Protein AF-A0AAA9Z1J3-F1 (afdb_monomer)

Foldseek 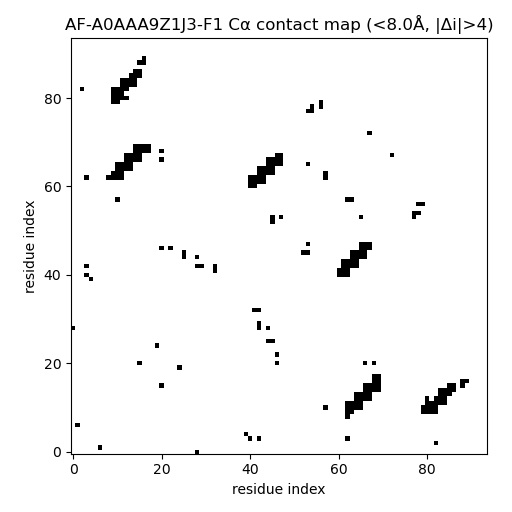3Di:
DCCQAPPDAFEEEEEDAPVPLDCVVVVVVVVVVVVVDDVGQAEAEDEPVVPPVQQDDDPPSHYYYYYDYPVCVPPDDRPRHPHYHDPPDDPDDD

Solvent-accessible surface area (backbone atoms only — not comparable to full-atom values): 5949 Å² total; per-residue (Å²): 106,68,63,76,78,74,47,76,94,53,21,33,38,37,49,38,54,75,91,60,72,59,66,63,66,49,51,55,51,50,58,56,48,67,75,64,49,87,92,50,66,49,76,47,71,40,57,65,82,59,70,67,65,72,63,52,78,62,58,89,70,41,36,34,36,38,43,38,36,75,84,47,71,84,77,64,88,55,75,64,59,72,42,79,46,71,85,74,77,70,86,76,85,127

pLDDT: mean 78.32, std 12.33, range [34.88, 90.56]

Structure (mmCIF, N/CA/C/O backbone):
data_AF-A0AAA9Z1J3-F1
#
_entry.id   AF-A0AAA9Z1J3-F1
#
loop_
_atom_site.group_PDB
_atom_site.id
_atom_site.type_symbol
_atom_site.label_atom_id
_atom_site.label_alt_id
_atom_site.label_comp_id
_atom_site.label_asym_id
_atom_site.label_entity_id
_atom_site.label_seq_id
_atom_site.pdbx_PDB_ins_code
_atom_site.Cartn_x
_atom_site.Cartn_y
_atom_site.Cartn_z
_atom_site.occupancy
_atom_site.B_iso_or_equiv
_atom_site.auth_seq_id
_atom_site.auth_comp_id
_atom_site.auth_asym_id
_atom_site.auth_atom_id
_atom_site.pdbx_PDB_model_num
ATOM 1 N N . MET A 1 1 ? 3.174 -7.725 -0.449 1.00 83.12 1 MET A N 1
ATOM 2 C CA . MET A 1 1 ? 3.802 -8.404 -1.606 1.00 83.12 1 MET A CA 1
ATOM 3 C C . MET A 1 1 ? 2.800 -9.134 -2.483 1.00 83.12 1 MET A C 1
ATOM 5 O O . MET A 1 1 ? 2.759 -8.814 -3.654 1.00 83.12 1 MET A O 1
ATOM 9 N N . GLN A 1 2 ? 1.957 -10.036 -1.965 1.00 86.25 2 GLN A N 1
ATOM 10 C CA . GLN A 1 2 ? 0.987 -10.761 -2.806 1.00 86.25 2 GLN A CA 1
ATOM 11 C C . GLN A 1 2 ? 0.099 -9.838 -3.658 1.00 86.25 2 GLN A C 1
ATOM 13 O O . GLN A 1 2 ? 0.029 -10.029 -4.866 1.00 86.25 2 GLN A O 1
ATOM 18 N N . ILE A 1 3 ? -0.482 -8.794 -3.050 1.00 88.38 3 ILE A N 1
ATOM 19 C CA . ILE A 1 3 ? -1.302 -7.800 -3.765 1.00 88.38 3 ILE A CA 1
ATOM 20 C C . ILE A 1 3 ? -0.507 -7.115 -4.886 1.00 88.38 3 ILE A C 1
ATOM 22 O O . ILE A 1 3 ? -1.007 -6.925 -5.984 1.00 88.38 3 ILE A O 1
ATOM 26 N N . HIS A 1 4 ? 0.760 -6.789 -4.628 1.00 88.38 4 HIS A N 1
ATOM 27 C CA . HIS A 1 4 ? 1.626 -6.144 -5.615 1.00 88.38 4 HIS A CA 1
ATOM 28 C C . HIS A 1 4 ? 1.900 -7.025 -6.838 1.00 88.38 4 HIS A C 1
ATOM 30 O O . HIS A 1 4 ? 1.923 -6.523 -7.954 1.00 88.38 4 HIS A O 1
ATOM 36 N N . LEU A 1 5 ? 2.077 -8.329 -6.613 1.00 87.06 5 LEU A N 1
ATOM 37 C CA . LEU A 1 5 ? 2.509 -9.290 -7.630 1.00 87.06 5 LEU A CA 1
ATOM 38 C C . LEU A 1 5 ? 1.366 -9.920 -8.430 1.00 87.06 5 LEU A C 1
ATOM 40 O O . LEU A 1 5 ? 1.598 -10.397 -9.535 1.00 87.06 5 LEU A O 1
ATOM 44 N N . ARG A 1 6 ? 0.166 -10.016 -7.850 1.00 86.88 6 ARG A N 1
ATOM 45 C CA . ARG A 1 6 ? -0.933 -10.816 -8.418 1.00 86.88 6 ARG A CA 1
ATOM 46 C C . ARG A 1 6 ? -2.181 -10.022 -8.745 1.00 86.88 6 ARG A C 1
ATOM 48 O O . ARG A 1 6 ? -2.943 -10.447 -9.605 1.00 86.88 6 ARG A O 1
ATOM 55 N N . GLU A 1 7 ? -2.404 -8.914 -8.053 1.00 89.81 7 GLU A N 1
ATOM 56 C CA . GLU A 1 7 ? -3.652 -8.175 -8.187 1.00 89.81 7 GLU A CA 1
ATOM 57 C C . GLU A 1 7 ? -3.519 -7.067 -9.238 1.00 89.81 7 GLU A C 1
ATOM 59 O O . GLU A 1 7 ? -2.422 -6.530 -9.426 1.00 89.81 7 GLU A O 1
ATOM 64 N N . PRO A 1 8 ? -4.619 -6.657 -9.889 1.00 86.19 8 PRO A N 1
ATOM 65 C CA . PRO A 1 8 ? -4.635 -5.529 -10.816 1.00 86.19 8 PRO A CA 1
ATOM 66 C C . PRO A 1 8 ? -4.101 -4.220 -10.216 1.00 86.19 8 PRO A C 1
ATOM 6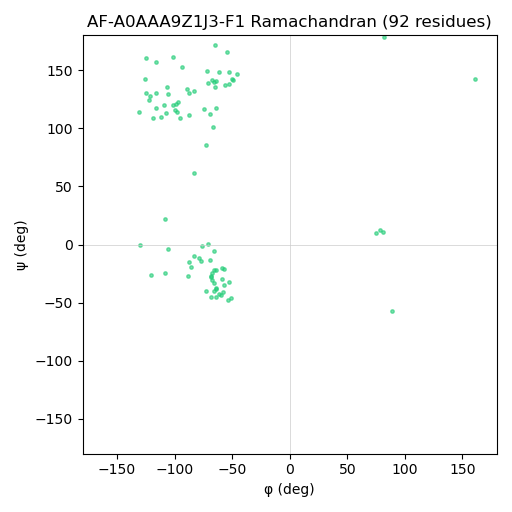8 O O . PRO A 1 8 ? -3.981 -4.063 -8.993 1.00 86.19 8 PRO A O 1
ATOM 71 N N . SER A 1 9 ? -3.815 -3.254 -11.092 1.00 86.00 9 SER A N 1
ATOM 72 C CA . SER A 1 9 ? -3.345 -1.918 -10.718 1.00 86.00 9 SER A CA 1
ATOM 73 C C . SER A 1 9 ? -4.261 -1.254 -9.692 1.00 86.00 9 SER A C 1
ATOM 75 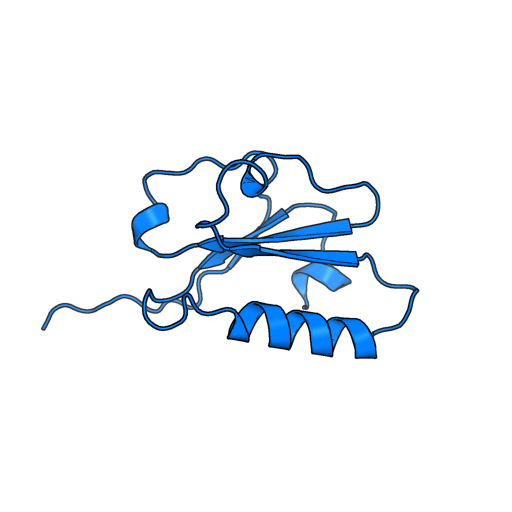O O . SER A 1 9 ? -5.482 -1.294 -9.813 1.00 86.00 9 SER A O 1
ATOM 77 N N . GLY A 1 10 ? -3.659 -0.602 -8.706 1.00 87.31 10 GLY A N 1
ATOM 78 C CA . GLY A 1 10 ? -4.384 0.119 -7.673 1.00 87.31 10 GLY A CA 1
ATOM 79 C C . GLY A 1 10 ? -3.502 0.354 -6.458 1.00 87.31 10 GLY A C 1
ATOM 80 O O . GLY A 1 10 ? -2.684 -0.501 -6.095 1.00 87.31 10 GLY A O 1
ATOM 81 N N . SER A 1 11 ? -3.651 1.524 -5.839 1.00 88.81 11 SER A N 1
ATOM 82 C CA . SER A 1 11 ? -2.851 1.884 -4.671 1.00 88.81 11 SER A CA 1
ATOM 83 C C . SER A 1 11 ? -3.291 1.075 -3.453 1.00 88.81 11 SER A C 1
ATOM 85 O O . SER A 1 11 ? -4.460 0.694 -3.320 1.00 88.81 11 SER A O 1
ATOM 87 N N . ILE A 1 12 ? -2.336 0.812 -2.566 1.00 89.81 12 ILE A N 1
ATOM 88 C CA . ILE A 1 12 ? -2.544 0.057 -1.333 1.00 89.81 12 ILE A CA 1
ATOM 89 C C . ILE A 1 12 ? -2.528 1.030 -0.159 1.00 89.81 12 ILE A C 1
ATOM 91 O O . ILE A 1 12 ? -1.583 1.800 -0.006 1.00 89.81 12 ILE A O 1
ATOM 95 N N . LEU A 1 13 ? -3.536 0.953 0.700 1.00 88.25 13 LEU A N 1
ATOM 96 C CA . LEU A 1 13 ? -3.538 1.578 2.015 1.00 88.25 13 LEU A CA 1
ATOM 97 C C . LEU A 1 13 ? -3.192 0.516 3.057 1.00 88.25 13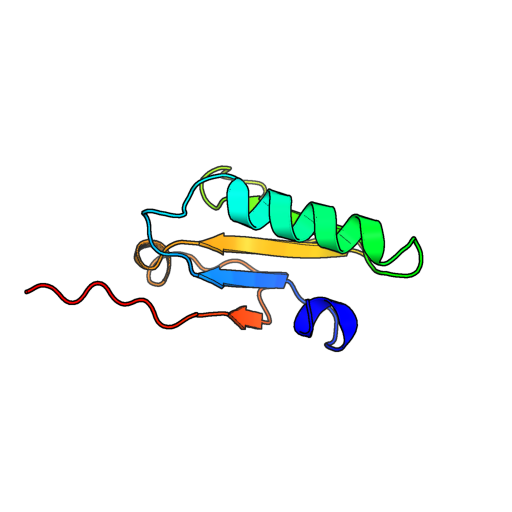 LEU A C 1
ATOM 99 O O . LEU A 1 13 ? -3.934 -0.448 3.233 1.00 88.25 13 LEU A O 1
ATOM 103 N N . PHE A 1 14 ? -2.058 0.670 3.730 1.00 88.06 14 PHE A N 1
ATOM 104 C CA . PHE A 1 14 ? -1.592 -0.267 4.744 1.00 88.06 14 PHE A CA 1
ATOM 105 C C . PHE A 1 14 ? -1.699 0.373 6.129 1.00 88.06 14 PHE A C 1
ATOM 107 O O . PHE A 1 14 ? -1.063 1.396 6.396 1.00 88.06 14 PHE A O 1
ATOM 114 N N . PHE A 1 15 ? -2.481 -0.236 7.021 1.00 85.19 15 PHE A N 1
ATOM 115 C CA . PHE A 1 15 ? -2.675 0.257 8.379 1.00 85.19 15 PHE A CA 1
ATOM 116 C C . PHE A 1 15 ? -1.605 -0.277 9.335 1.00 85.19 15 PHE A C 1
ATOM 118 O O . PHE A 1 15 ? -1.344 -1.476 9.413 1.00 85.19 15 PHE A O 1
ATOM 125 N N . LEU A 1 16 ? -0.996 0.627 10.099 1.00 81.44 16 LEU A N 1
ATOM 126 C CA . LEU A 1 16 ? -0.003 0.328 11.123 1.00 81.44 16 LEU A CA 1
ATOM 127 C C . LEU A 1 16 ? -0.411 0.937 12.471 1.00 81.44 16 LEU A C 1
ATOM 129 O O . LEU A 1 16 ? -0.883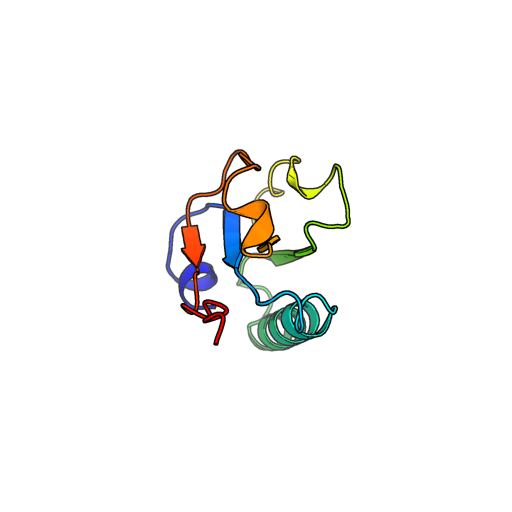 2.077 12.543 1.00 81.44 16 LEU A O 1
ATOM 133 N N . PRO A 1 17 ? -0.158 0.234 13.584 1.00 78.06 17 PRO A N 1
ATOM 134 C CA . PRO A 1 17 ? -0.069 0.843 14.900 1.00 78.06 17 PRO A CA 1
ATOM 135 C C . PRO A 1 17 ?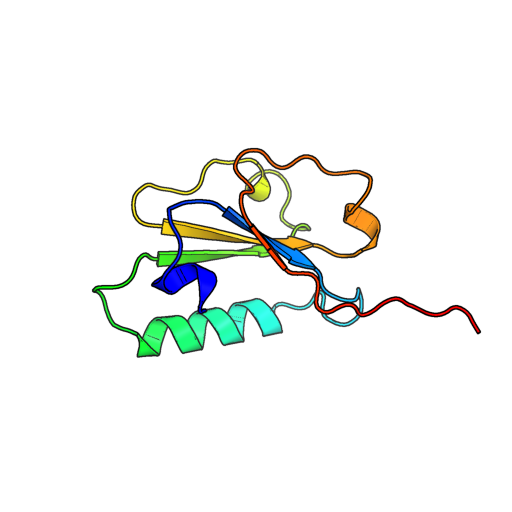 0.848 2.061 14.910 1.00 78.06 17 PRO A C 1
ATOM 137 O O . PRO A 1 17 ? 1.934 2.041 14.340 1.00 78.06 17 PRO A O 1
ATOM 140 N N . VAL A 1 18 ? 0.453 3.091 15.661 1.00 74.75 18 VAL A N 1
ATOM 141 C CA . VAL A 1 18 ? 1.215 4.348 15.802 1.00 74.75 18 VAL A CA 1
ATOM 142 C C . VAL A 1 18 ? 2.674 4.108 16.218 1.00 74.75 18 VAL A C 1
ATOM 144 O O . VAL A 1 18 ? 3.562 4.834 15.790 1.00 74.75 18 VAL A O 1
ATOM 147 N N . ARG A 1 19 ? 2.942 3.054 17.002 1.00 73.88 19 ARG A N 1
ATOM 148 C CA . ARG A 1 19 ? 4.297 2.665 17.432 1.00 73.88 19 ARG A CA 1
ATOM 149 C C . ARG A 1 19 ? 5.215 2.238 16.275 1.00 73.88 19 ARG A C 1
ATOM 151 O O . ARG A 1 19 ? 6.426 2.293 16.432 1.00 73.88 19 ARG A O 1
ATOM 158 N N . TRP A 1 20 ? 4.661 1.822 15.139 1.00 71.62 20 TRP A N 1
ATOM 159 C CA . TRP A 1 20 ? 5.406 1.371 13.957 1.00 71.62 20 TRP A CA 1
ATOM 160 C C . TRP A 1 20 ? 5.341 2.376 12.800 1.00 71.62 20 TRP A C 1
ATOM 162 O O . TRP A 1 20 ? 5.559 2.005 11.655 1.00 71.62 20 TRP A O 1
ATOM 172 N N . ARG A 1 21 ? 5.059 3.653 13.096 1.00 67.94 21 ARG A N 1
ATOM 173 C CA . ARG A 1 21 ? 5.071 4.772 12.133 1.00 67.94 21 ARG A CA 1
ATOM 174 C C . ARG A 1 21 ? 6.468 5.086 11.567 1.00 67.94 21 ARG A C 1
ATOM 176 O O . ARG A 1 21 ? 6.586 5.932 10.694 1.00 67.94 21 ARG A O 1
ATOM 183 N N . SER A 1 22 ? 7.517 4.424 12.054 1.00 71.56 22 SER A N 1
ATOM 184 C CA . SER A 1 22 ? 8.884 4.574 11.547 1.00 71.56 22 SER A CA 1
ATOM 185 C C . SER A 1 22 ? 9.038 4.095 10.094 1.00 71.56 22 SER A C 1
ATOM 187 O O . SER A 1 22 ? 8.148 3.465 9.528 1.00 71.56 22 SER A O 1
ATOM 189 N N . THR A 1 23 ? 10.203 4.354 9.493 1.00 69.25 23 THR A N 1
ATOM 190 C CA . THR A 1 23 ? 10.551 3.959 8.113 1.00 69.25 23 THR A CA 1
ATOM 191 C C . THR A 1 23 ? 10.732 2.449 7.916 1.00 69.25 23 THR A C 1
ATOM 193 O O . THR A 1 23 ? 10.714 1.979 6.778 1.00 69.25 23 THR A O 1
ATOM 196 N N . LEU A 1 24 ? 10.827 1.674 9.004 1.00 77.62 24 LEU A N 1
ATOM 197 C CA . LEU A 1 24 ? 11.126 0.235 8.990 1.00 77.62 24 LEU A CA 1
ATOM 198 C C . LEU A 1 24 ? 10.229 -0.590 8.044 1.00 77.62 24 LEU A C 1
ATOM 200 O O . LEU A 1 24 ? 10.759 -1.404 7.289 1.00 77.62 24 LEU A O 1
ATOM 204 N N . PRO A 1 25 ? 8.889 -0.422 8.012 1.00 81.12 25 PRO A N 1
ATOM 205 C CA . PRO A 1 25 ? 8.040 -1.198 7.106 1.00 81.12 25 PRO A CA 1
ATOM 206 C C . PRO A 1 25 ? 8.300 -0.871 5.631 1.00 81.12 25 PRO A C 1
ATOM 208 O O . PRO A 1 25 ? 8.204 -1.757 4.782 1.00 81.12 25 PRO A O 1
ATOM 211 N N . GLY A 1 26 ? 8.642 0.384 5.328 1.00 83.38 26 GLY A N 1
ATOM 212 C CA . GLY A 1 26 ? 9.019 0.814 3.983 1.00 83.38 26 GLY A CA 1
ATOM 213 C C . GLY A 1 26 ? 10.351 0.210 3.548 1.00 83.38 26 GLY A C 1
ATOM 214 O O . GLY A 1 26 ? 10.435 -0.349 2.459 1.00 83.38 26 GLY A O 1
ATOM 215 N N . GLU A 1 27 ? 11.353 0.224 4.428 1.00 85.25 27 GLU A N 1
ATOM 216 C CA . GLU A 1 27 ? 12.668 -0.386 4.185 1.00 85.25 27 GLU A CA 1
ATOM 217 C C . GLU A 1 27 ? 12.558 -1.895 3.926 1.00 85.25 27 GLU A C 1
ATOM 219 O O . GLU A 1 27 ? 13.129 -2.406 2.966 1.00 85.25 27 GLU A O 1
ATOM 224 N N . ILE A 1 28 ? 11.748 -2.611 4.713 1.00 87.62 28 ILE A N 1
ATOM 225 C CA . ILE A 1 28 ? 11.515 -4.050 4.512 1.00 87.62 28 ILE A CA 1
ATOM 226 C C . ILE A 1 28 ? 10.873 -4.324 3.147 1.00 87.62 28 ILE A C 1
ATOM 228 O O . ILE A 1 28 ? 11.236 -5.290 2.471 1.00 87.62 28 ILE A O 1
ATOM 232 N N . LEU A 1 29 ? 9.897 -3.507 2.738 1.00 87.62 29 LEU A N 1
ATOM 233 C CA . LEU A 1 29 ? 9.277 -3.642 1.420 1.00 87.62 29 LEU A CA 1
ATOM 234 C C . LEU A 1 29 ? 10.269 -3.332 0.299 1.00 87.62 29 LEU A C 1
ATOM 236 O O . LEU A 1 29 ? 10.282 -4.048 -0.698 1.00 87.62 29 LEU A O 1
ATOM 240 N N . TYR A 1 30 ? 11.111 -2.317 0.476 1.00 86.56 30 TYR A N 1
ATOM 241 C CA . TYR A 1 30 ? 12.135 -1.934 -0.488 1.00 86.56 30 TYR A CA 1
ATOM 242 C C . TYR A 1 30 ? 13.186 -3.036 -0.684 1.00 86.56 30 TYR A C 1
ATOM 244 O O . TYR A 1 30 ? 13.478 -3.418 -1.816 1.00 86.56 30 TYR A O 1
ATOM 252 N N . GLU A 1 31 ? 13.681 -3.636 0.398 1.00 88.50 31 GLU A N 1
ATOM 253 C CA . GLU A 1 31 ? 14.616 -4.765 0.318 1.00 88.50 31 GLU A CA 1
ATOM 254 C C . GLU A 1 31 ? 13.976 -6.002 -0.329 1.00 88.50 31 GLU A C 1
ATOM 256 O O . GLU A 1 31 ? 14.602 -6.680 -1.145 1.00 88.50 31 GLU A O 1
ATOM 261 N N . ARG A 1 32 ? 12.689 -6.267 -0.060 1.00 88.81 32 ARG A N 1
ATOM 262 C CA . ARG A 1 32 ? 11.947 -7.324 -0.771 1.00 88.81 32 ARG A CA 1
ATOM 263 C C . ARG A 1 32 ? 11.704 -7.009 -2.244 1.00 88.81 32 ARG A C 1
ATOM 265 O O . ARG A 1 32 ? 11.555 -7.938 -3.025 1.00 88.81 32 ARG A O 1
ATOM 272 N N . MET A 1 33 ? 11.622 -5.739 -2.628 1.00 88.19 33 MET A N 1
ATOM 273 C CA . MET A 1 33 ? 11.508 -5.345 -4.033 1.00 88.19 33 MET A CA 1
ATOM 274 C C . MET A 1 33 ? 12.821 -5.545 -4.780 1.00 88.19 33 MET A C 1
ATOM 276 O O . MET A 1 33 ? 12.802 -6.050 -5.898 1.00 88.19 33 MET A O 1
ATOM 280 N N . LYS A 1 34 ? 13.962 -5.237 -4.153 1.00 86.38 34 LYS A N 1
ATOM 281 C CA . LYS A 1 34 ? 15.282 -5.484 -4.754 1.00 86.38 34 LYS A CA 1
ATOM 282 C C . LYS A 1 34 ? 15.501 -6.949 -5.128 1.00 86.38 34 LYS A C 1
ATOM 284 O O . LYS A 1 34 ? 16.144 -7.221 -6.136 1.00 86.38 34 LYS A O 1
ATOM 289 N N . SER A 1 35 ? 14.969 -7.889 -4.347 1.00 87.06 35 SER A N 1
ATOM 290 C CA . SER A 1 35 ? 15.126 -9.321 -4.624 1.00 87.06 35 SER A CA 1
ATOM 291 C C . SER A 1 35 ? 14.206 -9.863 -5.723 1.00 87.06 35 SER A C 1
ATOM 293 O O . SER A 1 35 ? 14.409 -10.989 -6.169 1.00 87.06 35 SER A O 1
ATOM 295 N N . LEU A 1 36 ? 13.205 -9.093 -6.163 1.00 84.44 36 LEU A N 1
ATOM 296 C CA . LEU A 1 36 ? 12.221 -9.525 -7.159 1.00 84.44 36 LEU A CA 1
ATOM 297 C C . LEU A 1 36 ? 12.659 -9.285 -8.614 1.00 84.44 36 LEU A C 1
ATOM 299 O O . LEU A 1 36 ? 12.087 -9.893 -9.514 1.00 84.44 36 LEU A O 1
ATOM 303 N N . GLY A 1 37 ? 13.688 -8.464 -8.844 1.00 80.50 37 GLY A N 1
ATOM 304 C CA . GLY A 1 37 ? 14.210 -8.170 -10.182 1.00 80.50 37 GLY A CA 1
ATOM 305 C C . GLY A 1 37 ? 13.424 -7.089 -10.949 1.00 80.50 37 GLY A C 1
ATOM 306 O O . GLY A 1 37 ? 12.455 -6.537 -10.428 1.00 80.50 37 GLY A O 1
ATOM 307 N N . PRO A 1 38 ? 13.860 -6.748 -12.179 1.00 79.75 38 PRO A N 1
ATOM 308 C CA . PRO A 1 38 ? 13.337 -5.614 -12.952 1.00 79.75 38 PRO A CA 1
ATOM 309 C C . PRO A 1 38 ? 11.976 -5.865 -13.619 1.00 79.75 38 PRO A C 1
ATOM 311 O O . PRO A 1 38 ? 11.332 -4.911 -14.045 1.00 79.75 38 PRO A O 1
ATOM 314 N N . ASP A 1 39 ? 11.520 -7.118 -13.699 1.00 81.50 39 ASP A N 1
ATOM 315 C CA . ASP A 1 39 ? 10.256 -7.486 -14.359 1.00 81.50 39 ASP A CA 1
ATOM 316 C C . ASP A 1 39 ? 9.008 -7.149 -13.523 1.00 81.50 39 ASP A C 1
ATOM 318 O O . ASP A 1 39 ? 7.874 -7.388 -13.944 1.00 81.50 39 ASP A O 1
ATOM 322 N N . VAL A 1 40 ? 9.198 -6.610 -12.316 1.00 84.88 40 VAL A N 1
ATOM 323 C CA . VAL A 1 40 ? 8.119 -6.314 -11.374 1.00 84.88 40 VAL A CA 1
ATOM 324 C C . VAL A 1 40 ? 7.879 -4.804 -11.306 1.00 84.88 40 VAL A C 1
ATOM 326 O O . VAL A 1 40 ? 8.844 -4.050 -11.182 1.00 84.88 40 VAL A O 1
ATOM 329 N N . PRO A 1 41 ? 6.611 -4.343 -11.324 1.00 84.62 41 PRO A N 1
ATOM 330 C CA . PRO A 1 41 ? 6.276 -2.931 -11.157 1.00 84.62 41 PRO A CA 1
ATOM 331 C C . PRO A 1 41 ? 6.958 -2.316 -9.934 1.00 84.62 41 PRO A C 1
ATOM 333 O O . PRO A 1 41 ? 7.056 -2.956 -8.883 1.00 84.62 41 PRO A O 1
ATOM 336 N N . GLU A 1 42 ? 7.389 -1.063 -10.033 1.00 87.31 42 GLU A N 1
ATOM 337 C CA . GLU A 1 42 ? 8.031 -0.381 -8.909 1.00 87.31 42 GLU A CA 1
ATOM 338 C C . GLU A 1 42 ? 7.042 -0.219 -7.743 1.00 87.31 42 GLU A C 1
ATOM 340 O O . GLU A 1 42 ? 5.858 0.054 -7.951 1.00 87.31 42 GLU A O 1
ATOM 345 N N . LEU A 1 43 ? 7.507 -0.391 -6.503 1.00 88.44 43 LEU A N 1
ATOM 346 C CA . LEU A 1 43 ? 6.692 -0.177 -5.308 1.00 88.44 43 LEU A CA 1
ATOM 347 C C . LEU A 1 43 ? 7.132 1.108 -4.608 1.00 88.44 43 LEU A C 1
ATOM 349 O O . LEU A 1 43 ? 8.220 1.176 -4.042 1.00 88.44 43 LEU A O 1
ATOM 353 N N . ILE A 1 44 ? 6.257 2.107 -4.595 1.00 87.94 44 ILE A N 1
ATOM 354 C CA . ILE A 1 44 ? 6.516 3.400 -3.967 1.00 87.94 44 ILE A CA 1
ATOM 355 C C . ILE A 1 44 ? 5.870 3.403 -2.588 1.00 87.94 44 ILE A C 1
ATOM 357 O O . ILE A 1 44 ? 4.647 3.376 -2.470 1.00 87.94 44 ILE A O 1
ATOM 361 N N . THR A 1 45 ? 6.675 3.460 -1.533 1.00 87.50 45 THR A N 1
ATOM 362 C CA . THR A 1 45 ? 6.180 3.530 -0.154 1.00 87.50 45 THR A CA 1
ATOM 363 C C . THR A 1 45 ? 6.154 4.968 0.343 1.00 87.50 45 THR A C 1
ATOM 365 O O . THR A 1 45 ? 7.195 5.622 0.374 1.00 87.50 45 THR A O 1
ATOM 368 N N . LEU A 1 46 ? 4.989 5.452 0.773 1.00 84.56 46 LEU A N 1
ATOM 369 C CA . LEU A 1 46 ? 4.823 6.799 1.316 1.00 84.56 46 LEU A CA 1
ATOM 370 C C . LEU A 1 46 ? 4.257 6.744 2.742 1.00 84.56 46 LEU A C 1
ATOM 372 O O . LEU A 1 46 ? 3.182 6.170 2.951 1.00 84.56 46 LEU A O 1
ATOM 376 N N . PRO A 1 47 ? 4.932 7.351 3.732 1.00 79.75 47 PRO A N 1
ATOM 377 C CA . PRO A 1 47 ? 4.324 7.593 5.030 1.00 79.75 47 PRO A CA 1
ATOM 378 C C . PRO A 1 47 ? 3.265 8.690 4.895 1.00 79.75 47 PRO A C 1
ATOM 380 O O . PRO A 1 47 ? 3.487 9.707 4.238 1.00 79.75 47 PRO A O 1
ATOM 383 N N . LEU A 1 48 ? 2.121 8.515 5.560 1.00 71.62 48 LEU A N 1
ATOM 384 C CA . LEU A 1 48 ? 1.026 9.493 5.538 1.00 71.62 48 LEU A CA 1
ATOM 385 C C . LEU A 1 48 ? 1.435 10.891 6.051 1.00 71.62 48 LEU A C 1
ATOM 387 O O . LEU A 1 48 ? 0.787 11.888 5.753 1.00 71.62 48 LEU A O 1
ATOM 391 N N . GLU A 1 49 ? 2.526 10.970 6.811 1.00 65.69 49 GLU A N 1
ATOM 392 C CA . GLU A 1 49 ? 3.092 12.216 7.341 1.00 65.69 49 GLU A CA 1
ATOM 393 C C . GLU A 1 49 ? 3.694 13.116 6.261 1.00 65.69 49 GLU A C 1
ATOM 395 O O . GLU A 1 49 ? 3.740 14.330 6.441 1.00 65.69 49 GLU A O 1
ATOM 400 N N . MET A 1 50 ? 4.151 12.538 5.142 1.00 60.41 50 MET A N 1
ATOM 401 C CA . MET A 1 50 ? 4.748 13.276 4.024 1.00 60.41 50 MET A CA 1
ATOM 402 C C . MET A 1 50 ? 3.660 13.834 3.098 1.00 60.41 50 MET A C 1
ATOM 404 O O . MET A 1 50 ? 3.547 13.478 1.924 1.00 60.41 50 MET A O 1
ATOM 408 N N . GLN A 1 51 ? 2.840 14.699 3.694 1.00 64.31 51 GLN A N 1
ATOM 409 C CA . GLN A 1 51 ? 1.663 15.354 3.134 1.00 64.31 51 GLN A CA 1
ATOM 410 C C . GLN A 1 51 ? 1.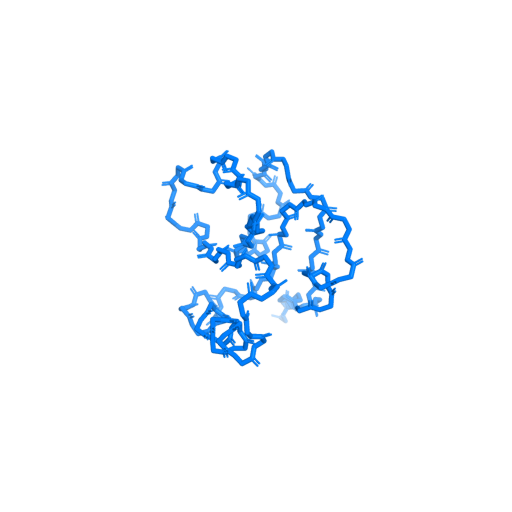906 15.936 1.731 1.00 64.31 51 GLN A C 1
ATOM 412 O O . GLN A 1 51 ? 2.987 16.427 1.407 1.00 64.31 51 GLN A O 1
ATOM 417 N N . THR A 1 52 ? 0.845 15.900 0.918 1.00 66.88 52 THR A N 1
ATOM 418 C CA . THR A 1 52 ? 0.727 16.191 -0.530 1.00 66.88 52 THR A CA 1
ATOM 419 C C . THR A 1 52 ? 0.967 14.989 -1.450 1.00 66.88 52 THR A C 1
ATOM 421 O O . THR A 1 52 ? 0.038 14.579 -2.138 1.00 66.88 52 THR A O 1
ATOM 424 N N . ARG A 1 53 ? 2.125 14.314 -1.388 1.00 74.50 53 ARG A N 1
ATOM 425 C CA . ARG A 1 53 ? 2.464 13.234 -2.351 1.00 74.50 53 ARG A CA 1
ATOM 426 C C . ARG A 1 53 ? 1.581 11.989 -2.270 1.00 74.50 53 ARG A C 1
ATOM 428 O O . ARG A 1 53 ? 1.495 11.209 -3.214 1.00 74.50 53 ARG A O 1
ATOM 435 N N . VAL A 1 54 ? 0.926 11.777 -1.131 1.00 78.75 54 VAL A N 1
ATOM 436 C CA . VAL A 1 54 ? -0.035 10.677 -0.961 1.00 78.75 54 VAL A CA 1
ATOM 437 C C . VAL A 1 54 ? -1.294 10.870 -1.804 1.00 78.75 54 VAL A C 1
ATOM 439 O O . VAL A 1 54 ? -1.918 9.869 -2.151 1.00 78.75 54 VAL A O 1
ATOM 442 N N . PHE A 1 55 ? -1.633 12.111 -2.161 1.00 81.12 55 PHE A N 1
ATOM 443 C CA . PHE A 1 55 ? -2.777 12.441 -3.012 1.00 81.12 55 PHE A CA 1
ATOM 444 C C . PHE A 1 55 ? -2.435 12.372 -4.503 1.00 81.12 55 PHE A C 1
ATOM 446 O O . PHE A 1 55 ? -3.333 12.181 -5.317 1.00 81.12 55 PHE A O 1
ATOM 453 N N . ASP A 1 56 ? -1.150 12.435 -4.860 1.00 83.19 56 ASP A N 1
ATOM 454 C CA . ASP A 1 56 ? -0.726 12.313 -6.253 1.00 83.19 56 ASP A CA 1
ATOM 455 C C . ASP A 1 56 ? -0.983 10.892 -6.784 1.00 83.19 56 ASP A C 1
ATOM 457 O O . ASP A 1 56 ? -0.774 9.904 -6.062 1.00 83.19 56 ASP A O 1
ATOM 461 N N . PRO A 1 57 ? -1.421 10.740 -8.045 1.00 80.56 57 PRO A N 1
ATOM 462 C CA . PRO A 1 57 ? -1.597 9.428 -8.651 1.00 80.56 57 PRO A CA 1
ATOM 463 C C . PRO A 1 57 ? -0.264 8.671 -8.722 1.00 80.56 57 PRO A C 1
ATOM 465 O O . PRO A 1 57 ? 0.810 9.259 -8.860 1.00 80.56 57 PRO A O 1
ATOM 468 N N . ALA A 1 58 ? -0.329 7.340 -8.627 1.00 82.62 58 ALA A N 1
ATOM 469 C CA . ALA A 1 58 ? 0.857 6.511 -8.814 1.00 82.62 58 ALA A CA 1
ATOM 470 C C . ALA A 1 58 ? 1.355 6.634 -10.271 1.00 82.62 58 ALA A C 1
ATOM 472 O O . ALA A 1 58 ? 0.530 6.557 -11.187 1.00 82.62 58 ALA A O 1
ATOM 473 N N . PRO A 1 59 ? 2.671 6.798 -10.506 1.00 84.00 59 PRO A N 1
ATOM 474 C CA . PRO A 1 59 ? 3.247 6.760 -11.845 1.00 84.00 59 PRO A CA 1
ATOM 475 C C . PRO A 1 59 ? 2.861 5.484 -12.618 1.00 84.00 59 PRO A C 1
ATOM 477 O O . PRO A 1 59 ? 2.716 4.420 -12.000 1.00 84.00 59 PRO A O 1
ATOM 480 N N . PRO A 1 60 ? 2.740 5.542 -13.957 1.00 83.69 60 PRO A N 1
ATOM 481 C CA . PRO A 1 60 ? 2.481 4.360 -14.777 1.00 83.69 60 PRO A CA 1
ATOM 482 C C . PRO A 1 60 ? 3.540 3.277 -14.547 1.00 83.69 60 PRO A C 1
ATOM 484 O O . PRO A 1 60 ? 4.727 3.578 -14.462 1.00 83.69 60 PRO A O 1
ATOM 487 N N . GLY A 1 61 ? 3.120 2.014 -14.440 1.00 85.12 61 GLY A N 1
ATOM 488 C CA . GLY A 1 61 ? 4.041 0.899 -14.180 1.00 85.12 61 GLY A CA 1
ATOM 489 C C . GLY A 1 61 ? 4.549 0.815 -12.736 1.00 85.12 61 GLY A C 1
ATOM 490 O O . GLY A 1 61 ? 5.436 0.015 -12.449 1.00 85.12 61 GLY A O 1
ATOM 491 N N . SER A 1 62 ? 3.975 1.595 -11.818 1.00 88.19 62 SER A N 1
ATOM 492 C CA . SER A 1 62 ? 4.284 1.530 -10.390 1.00 88.19 62 SER A CA 1
ATOM 493 C C . SER A 1 62 ? 3.029 1.311 -9.549 1.00 88.19 62 SER A C 1
ATOM 495 O O . SER A 1 62 ? 1.896 1.557 -9.973 1.00 88.19 62 SER A O 1
ATOM 497 N N . ARG A 1 63 ? 3.233 0.851 -8.318 1.00 90.56 63 ARG A N 1
ATOM 498 C CA . ARG A 1 63 ? 2.200 0.751 -7.296 1.00 90.56 63 ARG A CA 1
ATOM 499 C C . ARG A 1 63 ? 2.601 1.569 -6.083 1.00 90.56 63 ARG A C 1
ATOM 501 O O . ARG A 1 63 ? 3.668 1.381 -5.508 1.00 90.56 63 ARG A O 1
ATOM 508 N N . LYS A 1 64 ? 1.696 2.435 -5.645 1.00 90.06 64 LYS A N 1
ATOM 509 C CA . LYS A 1 64 ? 1.855 3.227 -4.426 1.00 90.06 64 LYS A CA 1
ATOM 510 C C . LYS A 1 64 ? 1.309 2.466 -3.217 1.00 90.06 64 LYS A C 1
ATOM 512 O O . LYS A 1 64 ? 0.198 1.938 -3.263 1.00 90.06 64 LYS A O 1
ATOM 517 N N . VAL A 1 65 ? 2.069 2.449 -2.128 1.00 90.12 65 VAL A N 1
ATOM 518 C CA . VAL A 1 65 ? 1.667 1.959 -0.807 1.00 90.12 65 VAL A CA 1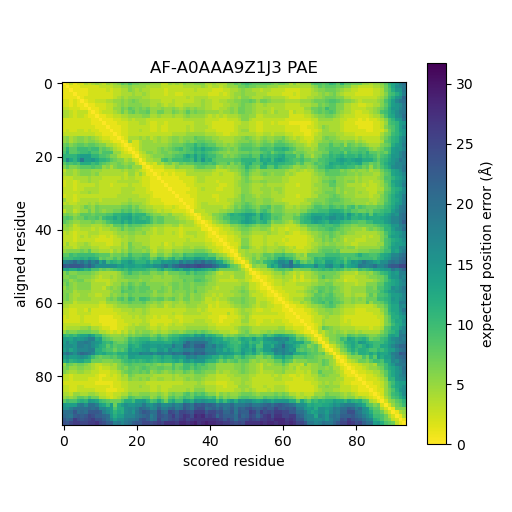
ATOM 519 C C . VAL A 1 65 ? 1.702 3.127 0.160 1.00 90.12 65 VAL A C 1
ATOM 521 O O . VAL A 1 65 ? 2.760 3.702 0.408 1.00 90.12 65 VAL A O 1
ATOM 524 N N . VAL A 1 66 ? 0.547 3.470 0.717 1.00 87.94 66 VAL A N 1
ATOM 525 C CA . VAL A 1 66 ? 0.421 4.501 1.742 1.00 87.94 66 VAL A CA 1
ATOM 526 C C . VAL A 1 66 ? 0.355 3.832 3.103 1.00 87.94 66 VAL A C 1
ATOM 528 O O . VAL A 1 66 ? -0.549 3.041 3.373 1.00 87.94 66 VAL A O 1
ATOM 531 N N . PHE A 1 67 ? 1.302 4.167 3.972 1.00 86.81 67 PHE A N 1
ATOM 532 C CA . PHE A 1 67 ? 1.298 3.723 5.358 1.00 86.81 67 PHE A CA 1
ATOM 533 C C . PHE A 1 67 ? 0.500 4.697 6.215 1.00 86.81 67 PHE A C 1
ATOM 535 O O . PHE A 1 67 ? 0.917 5.836 6.435 1.00 86.81 67 PHE A O 1
ATOM 542 N N . ALA A 1 68 ? -0.646 4.238 6.707 1.00 83.25 68 ALA A N 1
ATOM 543 C CA . ALA A 1 68 ? -1.558 5.011 7.535 1.00 83.25 68 ALA A CA 1
ATOM 544 C C . ALA A 1 68 ? -1.680 4.406 8.935 1.00 83.25 68 ALA A C 1
ATOM 546 O O . ALA A 1 68 ? -1.445 3.222 9.149 1.00 83.25 68 ALA A O 1
ATOM 547 N N . THR A 1 69 ? -2.079 5.221 9.908 1.00 79.94 69 THR A N 1
ATOM 548 C CA . THR A 1 69 ? -2.424 4.726 11.250 1.00 79.94 69 THR A CA 1
ATOM 549 C C . THR A 1 69 ? -3.935 4.648 11.414 1.00 79.94 69 THR A C 1
ATOM 551 O O . THR A 1 69 ? -4.669 5.320 10.694 1.00 79.94 69 THR A O 1
ATOM 554 N N . ASN A 1 70 ? -4.420 3.886 12.398 1.00 67.88 70 ASN A N 1
ATOM 555 C CA . ASN A 1 70 ? -5.860 3.775 12.680 1.00 67.88 70 ASN A CA 1
ATOM 556 C C . ASN A 1 70 ? -6.538 5.127 12.976 1.00 67.88 70 ASN A C 1
ATOM 558 O O . ASN A 1 70 ? -7.745 5.243 12.811 1.00 67.88 70 ASN A O 1
ATOM 562 N N . ILE A 1 71 ? -5.774 6.155 13.365 1.00 61.69 71 ILE A N 1
ATOM 563 C CA . ILE A 1 71 ? -6.277 7.526 13.554 1.00 61.69 71 ILE A CA 1
ATOM 564 C C . ILE A 1 71 ? -6.693 8.152 12.210 1.00 61.69 71 ILE A C 1
ATOM 566 O O . ILE A 1 71 ? -7.632 8.936 12.155 1.00 61.69 71 ILE A O 1
ATOM 570 N N . ALA A 1 72 ? -6.043 7.769 11.109 1.00 60.16 72 ALA A N 1
ATOM 571 C CA . ALA A 1 72 ? -6.362 8.245 9.766 1.00 60.16 72 ALA A CA 1
ATOM 572 C C . ALA A 1 72 ? -7.526 7.489 9.099 1.00 60.16 72 ALA A C 1
ATOM 574 O O . ALA A 1 72 ? -8.016 7.936 8.065 1.00 60.16 72 ALA A O 1
ATOM 575 N N . LYS A 1 73 ? -7.994 6.375 9.687 1.00 57.66 73 LYS A N 1
ATOM 576 C CA . LYS A 1 73 ? -9.045 5.505 9.121 1.00 57.66 73 LYS A CA 1
ATOM 577 C C . LYS A 1 73 ? -10.366 6.238 8.870 1.00 57.66 73 LYS A C 1
ATOM 579 O O . LYS A 1 73 ? -11.105 5.863 7.971 1.00 57.66 73 LYS A O 1
ATOM 584 N N . THR A 1 74 ? -10.660 7.267 9.660 1.00 56.22 74 THR A N 1
ATOM 585 C CA . THR A 1 74 ? -11.942 7.987 9.635 1.00 56.22 74 THR A CA 1
ATOM 586 C C . THR A 1 74 ? -11.878 9.364 8.979 1.00 56.22 74 THR A C 1
ATOM 588 O O . THR A 1 74 ? -12.915 10.005 8.871 1.00 56.22 74 THR A O 1
ATOM 591 N N . SER A 1 75 ? -10.700 9.842 8.559 1.00 59.12 75 SER A N 1
ATOM 592 C CA . SER A 1 75 ? -10.526 11.249 8.154 1.00 59.12 75 SER A CA 1
ATOM 593 C C . SER A 1 75 ? -9.841 11.459 6.802 1.00 59.12 75 SER A C 1
ATOM 595 O O . SER A 1 75 ? -9.640 12.610 6.418 1.00 59.12 75 SER A O 1
ATOM 597 N N . LEU A 1 76 ? -9.449 10.398 6.092 1.00 65.50 76 LEU A N 1
ATOM 598 C CA . LEU A 1 76 ? -8.678 10.522 4.855 1.00 65.50 76 LEU A CA 1
ATOM 599 C C . LEU A 1 76 ? -9.277 9.690 3.722 1.00 65.50 76 LEU A C 1
ATOM 601 O O . LEU A 1 76 ? -9.243 8.461 3.753 1.00 65.50 76 LEU A O 1
ATOM 605 N N . THR A 1 77 ? -9.766 10.385 2.700 1.00 69.88 77 THR A N 1
ATOM 606 C CA . THR A 1 77 ? -10.095 9.806 1.397 1.00 69.88 77 THR A CA 1
ATOM 607 C C . THR A 1 77 ? -8.889 10.029 0.495 1.00 69.88 77 THR A C 1
ATOM 609 O O . THR A 1 77 ? -8.566 11.165 0.160 1.00 69.88 77 THR A O 1
ATOM 612 N N . ILE A 1 78 ? -8.165 8.958 0.172 1.00 77.44 78 ILE A N 1
ATOM 613 C CA . ILE A 1 78 ? -7.070 9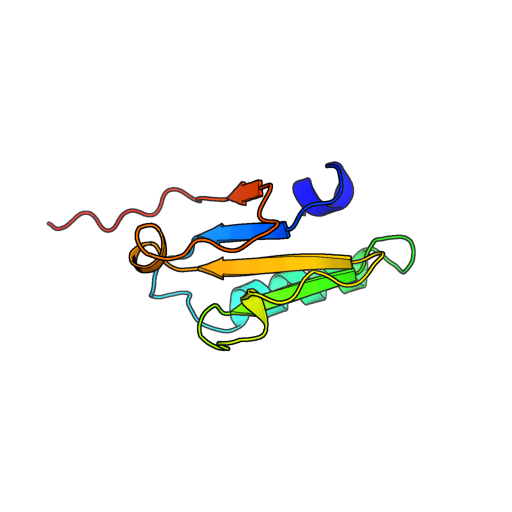.001 -0.801 1.00 77.44 78 ILE A CA 1
ATOM 614 C C . ILE A 1 78 ? -7.610 8.421 -2.100 1.00 77.44 78 ILE A C 1
ATOM 616 O O . ILE A 1 78 ? -8.007 7.252 -2.140 1.00 77.44 78 ILE A O 1
ATOM 620 N N . ASP A 1 79 ? -7.600 9.221 -3.159 1.00 78.44 79 ASP A N 1
ATOM 621 C CA . ASP A 1 79 ? -8.054 8.769 -4.466 1.00 78.44 79 ASP A CA 1
ATOM 622 C C . ASP A 1 79 ? -7.131 7.678 -5.025 1.00 78.44 79 ASP A C 1
ATOM 624 O O . ASP A 1 79 ? -5.903 7.703 -4.885 1.00 78.44 79 ASP A O 1
ATOM 628 N N . GLY A 1 80 ? -7.743 6.669 -5.648 1.00 79.62 80 GLY A N 1
ATOM 629 C CA . GLY A 1 80 ? -7.024 5.551 -6.256 1.00 79.62 80 GLY A CA 1
ATOM 630 C C . GLY A 1 80 ? -6.526 4.479 -5.280 1.00 79.62 80 GLY A C 1
ATOM 631 O O . GLY A 1 80 ? -5.726 3.632 -5.692 1.00 79.62 80 GLY A O 1
ATOM 632 N N . ILE A 1 81 ? -6.977 4.475 -4.017 1.00 86.00 81 ILE A N 1
ATOM 633 C CA . ILE A 1 81 ? -6.851 3.307 -3.129 1.00 86.00 81 ILE A CA 1
ATOM 634 C C . ILE A 1 81 ? -7.867 2.244 -3.559 1.00 86.00 81 ILE A C 1
ATOM 636 O O . ILE A 1 81 ? -9.071 2.450 -3.457 1.00 86.00 81 ILE A O 1
ATOM 640 N N . TYR A 1 82 ? -7.365 1.091 -3.999 1.00 88.00 82 TYR A N 1
ATOM 641 C CA . TYR A 1 82 ? -8.185 -0.077 -4.359 1.00 88.00 82 TYR A CA 1
ATOM 642 C C . TYR A 1 82 ? -8.060 -1.208 -3.341 1.00 88.00 82 TYR A C 1
ATOM 644 O O . TYR A 1 82 ? -8.960 -2.031 -3.206 1.00 88.00 82 TYR A O 1
ATOM 652 N N . TYR A 1 83 ? -6.943 -1.246 -2.615 1.00 88.12 83 TYR A N 1
ATOM 653 C CA . TYR A 1 83 ? -6.645 -2.309 -1.669 1.00 88.12 83 TYR A CA 1
ATOM 654 C C . TYR A 1 83 ? -6.373 -1.709 -0.298 1.00 88.12 83 TYR A C 1
ATOM 656 O O . TYR A 1 83 ? -5.551 -0.805 -0.163 1.00 88.12 83 TYR A O 1
ATOM 664 N N . ALA A 1 84 ? -7.024 -2.248 0.727 1.00 86.75 84 ALA A N 1
ATOM 665 C CA . ALA A 1 84 ? -6.772 -1.901 2.117 1.00 86.75 84 ALA A CA 1
ATOM 666 C C . ALA A 1 84 ? -6.241 -3.131 2.858 1.00 86.75 84 ALA A C 1
ATOM 668 O O . ALA A 1 84 ? -6.813 -4.215 2.763 1.00 86.75 84 ALA A O 1
ATOM 669 N N . VAL A 1 85 ? -5.143 -2.964 3.592 1.00 86.50 85 VAL A N 1
ATOM 670 C CA . VAL A 1 85 ? -4.538 -4.014 4.414 1.00 86.50 85 VAL A CA 1
ATOM 671 C C . VAL A 1 85 ? -4.548 -3.550 5.860 1.00 86.50 85 VAL A C 1
ATOM 673 O O . VAL A 1 85 ? -3.803 -2.644 6.231 1.00 86.50 85 VAL A O 1
ATOM 676 N N . ASP A 1 86 ? -5.402 -4.170 6.671 1.00 82.44 86 ASP A N 1
ATOM 677 C CA . ASP A 1 86 ? -5.486 -3.942 8.113 1.00 82.44 86 ASP A CA 1
ATOM 678 C C . ASP A 1 86 ? -5.013 -5.214 8.839 1.00 82.44 86 ASP A C 1
ATOM 680 O O . ASP A 1 86 ? -5.698 -6.236 8.777 1.00 82.44 86 ASP A O 1
ATOM 684 N N . PRO A 1 87 ? -3.844 -5.200 9.505 1.00 75.38 87 PRO A N 1
ATOM 685 C CA . PRO A 1 87 ? -3.371 -6.338 10.287 1.00 75.38 87 PRO A CA 1
ATOM 686 C C . PRO A 1 87 ? -4.170 -6.556 11.587 1.00 75.38 87 PRO A C 1
ATOM 688 O O . PRO A 1 87 ? -3.846 -7.465 12.345 1.00 75.38 87 PRO A O 1
ATOM 691 N N . GLY A 1 88 ? -5.192 -5.739 11.878 1.00 65.19 88 GLY A N 1
ATOM 692 C CA . GLY A 1 88 ? -6.131 -5.962 12.980 1.00 65.19 88 GLY A CA 1
ATOM 693 C C . GLY A 1 88 ? -5.624 -5.529 14.357 1.00 65.19 88 GLY A C 1
ATOM 694 O O . GLY A 1 88 ? -6.259 -5.821 15.368 1.00 65.19 88 GLY A O 1
ATOM 695 N N . PHE A 1 89 ? -4.503 -4.806 14.436 1.00 56.91 89 PHE A N 1
ATOM 696 C CA . PHE A 1 89 ? -3.985 -4.287 15.703 1.00 56.91 89 PHE A CA 1
ATOM 697 C C . PHE A 1 89 ? -4.844 -3.117 16.205 1.00 56.91 89 PHE A C 1
ATOM 699 O O . PHE A 1 89 ? -4.543 -1.943 15.973 1.00 56.91 89 PHE A O 1
ATOM 706 N N . PHE A 1 90 ? -5.917 -3.428 16.926 1.00 52.75 90 PHE A N 1
ATOM 707 C CA . PHE A 1 90 ? -6.661 -2.448 17.707 1.00 52.75 90 PHE A CA 1
ATOM 708 C C . PHE A 1 90 ? -5.982 -2.229 19.062 1.00 52.75 90 PHE A C 1
ATOM 710 O O . PHE A 1 90 ? -5.644 -3.176 19.770 1.00 52.75 90 PHE A O 1
ATOM 717 N N . LYS A 1 91 ? -5.794 -0.961 19.455 1.00 47.78 91 LYS A N 1
ATOM 718 C CA . LYS A 1 91 ? -5.509 -0.632 20.857 1.00 47.78 91 LYS A CA 1
ATOM 719 C C . LYS A 1 91 ? -6.765 -0.964 21.661 1.00 47.78 91 LYS A C 1
ATOM 721 O O . LYS A 1 91 ? -7.710 -0.180 21.659 1.00 47.78 91 LYS A O 1
ATOM 726 N N . GLN A 1 92 ? -6.768 -2.099 22.347 1.00 36.69 92 GLN A N 1
ATOM 727 C CA . GLN A 1 92 ? -7.706 -2.322 23.435 1.00 36.69 92 GLN A CA 1
ATOM 728 C C . GLN A 1 92 ? -7.295 -1.380 24.570 1.00 36.69 92 GLN A C 1
ATOM 730 O O . GLN A 1 92 ? -6.195 -1.497 25.111 1.00 36.69 92 GLN A O 1
ATOM 735 N N . LYS A 1 93 ? -8.128 -0.375 24.863 1.00 34.88 93 LYS A N 1
ATOM 736 C CA . LYS A 1 93 ? -8.034 0.328 26.144 1.00 34.88 93 LYS A CA 1
ATOM 737 C C . LYS A 1 93 ? -8.360 -0.713 27.213 1.00 34.88 93 LYS A C 1
ATOM 739 O O . LYS A 1 93 ? -9.449 -1.283 27.168 1.00 34.88 93 LYS A O 1
ATOM 744 N N . VAL A 1 94 ? -7.396 -0.990 28.083 1.00 44.28 94 VAL A N 1
ATOM 745 C CA . VAL A 1 94 ? -7.652 -1.606 29.388 1.00 44.28 94 VAL A CA 1
ATOM 746 C C . VAL A 1 94 ? -7.921 -0.470 30.358 1.00 44.28 94 VAL A C 1
ATOM 748 O O . VAL A 1 94 ? -7.191 0.545 30.248 1.00 44.28 94 VAL A O 1
#

Nearest PDB structures (foldseek):
  7w59-assembly1_Y  TM=8.988E-01  e=6.549E-09  Homo sapiens
  8i0v-assembly1_X  TM=8.842E-01  e=3.710E-06  Homo sapiens
  6i3o-assembly1_A  TM=8.781E-01  e=7.232E-06  Thermochaetoides thermophila DSM 1495
  9esi-assembly1_z  TM=8.645E-01  e=3.708E-04  Schizosaccharomyces pombe
  6wgc-assembly1_D  TM=5.243E-01  e=9.426E+00  Saccharomyces cerevisiae

Radius of gyration: 13.44 Å; Cα contacts (8 Å, |Δi|>4): 121; chains: 1; bounding box: 27×27×44 Å

Secondary structure (DSSP, 8-state):
-HHHHHSPS-EEEEEE-GGG-SSHHHHHHHHHHHTT-TTS-EEEEEETTSTTTTTSPPPTTEEEEEEEEGGGGGT---TTEEEEE---------

Sequence (94 aa):
MQIHLREPSGSILFFLPVRWRSTLPGEILYERMKSLGPDVPELITLPLEMQTRVFDPAPPGSRKVVFATNIAKTSLTIDGIYYAVDPGFFKQKV

Mean predicted aligned error: 7.1 Å